Protein AF-A0A080M4R7-F1 (afdb_monomer_lite)

Secondary structure (DSSP, 8-state):
-PPPPP---------PPP--TT-S--TT-EEEEEETTEEEEEEEEEE-TTS-EEEEEETTS-GGG-EEEETTTEEEEE----PPPTT-EEEEEETTEEEEEEEEEEETTEEEEEETTS-GGG-EEEEGGGEEE-

pLDDT: mean 85.12, std 17.5, range [39.12, 98.5]

Sequence (134 aa):
MRIALLIATLATTLAAAPASANALCSVGDRAQVSWKGQWYPAKVTKVNEDQTKCFIRYDGYGSEWDEWVGSDRIKVSGRAMPGFQVGDSVQVKWKGEWYPASVISTKPDMWKIHYDGYAESWDEWVERDRIRHR

Organism: NCBI:txid327160

Foldseek 3Di:
DDDDDDDDDPPPDPPDDPPPPPQLADAQFWKWFDDPNDTFTWGFHDADPVNQWTFIDTPPDDCVPTDIDGPVTIDRPGHPDPDDDAQAWKWFDDPRDTFIWGFHDDDRQWTFIDTPPDDPVPTDIDGPVGIGHD

Radius of gyration: 22.13 Å; chains: 1; bounding box: 79×26×60 Å

InterPro domains:
  IPR016197 Chromo-like domain superfamily [SSF54160] (24-75)
  IPR016197 Chromo-like domain superfamily [SSF54160] (81-132)
  IPR025995 RNA binding activity-knot of a chromodomain [PF11717] (27-75)
  IPR025995 RNA binding activity-knot of a chromodomain [PF11717] (85-132)

Structure (mmCIF, N/CA/C/O backbone):
data_AF-A0A080M4R7-F1
#
_entry.id   AF-A0A080M4R7-F1
#
loop_
_atom_site.group_PDB
_atom_site.id
_atom_site.type_symbol
_atom_site.label_atom_id
_atom_site.label_alt_id
_atom_site.label_comp_id
_atom_site.label_asym_id
_atom_site.label_entity_id
_atom_site.label_seq_id
_atom_site.pdbx_PDB_ins_code
_atom_site.Cartn_x
_atom_site.Cartn_y
_atom_site.Cartn_z
_atom_site.occupancy
_atom_site.B_iso_or_equiv
_atom_site.auth_seq_id
_atom_site.auth_comp_id
_atom_site.auth_asym_id
_atom_site.auth_atom_id
_atom_site.pdbx_PDB_model_num
ATOM 1 N N . MET A 1 1 ? 52.121 -3.031 37.497 1.00 41.62 1 MET A N 1
ATOM 2 C CA . MET A 1 1 ? 51.259 -3.690 36.487 1.00 41.62 1 MET A CA 1
ATOM 3 C C . MET A 1 1 ? 49.813 -3.550 36.952 1.00 41.62 1 MET A C 1
ATOM 5 O O . MET A 1 1 ? 49.579 -3.647 38.146 1.00 41.62 1 MET A O 1
ATOM 9 N N . ARG A 1 2 ? 48.907 -3.144 36.058 1.00 39.56 2 ARG A N 1
ATOM 10 C CA . ARG A 1 2 ? 47.620 -2.482 36.353 1.00 39.56 2 ARG A CA 1
ATOM 11 C C . ARG A 1 2 ? 46.539 -3.448 36.868 1.00 39.56 2 ARG A C 1
ATOM 13 O O . ARG A 1 2 ? 46.297 -4.469 36.237 1.00 39.56 2 ARG A O 1
ATOM 20 N N . ILE A 1 3 ? 45.878 -3.083 37.969 1.00 42.22 3 ILE A N 1
ATOM 21 C CA . ILE A 1 3 ? 44.670 -3.735 38.499 1.00 42.22 3 ILE A CA 1
ATOM 22 C C . ILE A 1 3 ? 43.478 -3.271 37.650 1.00 42.22 3 ILE A C 1
ATOM 24 O O . ILE A 1 3 ? 43.218 -2.073 37.554 1.00 42.22 3 ILE A O 1
ATOM 28 N N . ALA A 1 4 ? 42.797 -4.210 36.994 1.00 39.12 4 ALA A N 1
ATOM 29 C CA . ALA A 1 4 ? 41.584 -3.956 36.226 1.00 39.12 4 ALA A CA 1
ATOM 30 C C . ALA A 1 4 ? 40.378 -3.876 37.176 1.00 39.12 4 ALA A C 1
ATOM 32 O O . ALA A 1 4 ? 40.071 -4.845 37.868 1.00 39.12 4 ALA A O 1
ATOM 33 N N . LEU A 1 5 ? 39.702 -2.725 37.212 1.00 43.81 5 LEU A N 1
ATOM 34 C CA . LEU A 1 5 ? 38.431 -2.542 37.910 1.00 43.81 5 LEU A CA 1
ATOM 35 C C . LEU A 1 5 ? 37.296 -2.723 36.891 1.00 43.81 5 LEU A C 1
ATOM 37 O O . LEU A 1 5 ? 37.216 -1.989 35.906 1.00 43.81 5 LEU A O 1
ATOM 41 N N . LEU A 1 6 ? 36.459 -3.736 37.112 1.00 42.50 6 LEU A N 1
ATOM 42 C CA . LEU A 1 6 ? 35.281 -4.052 36.306 1.00 42.50 6 LEU A CA 1
ATOM 43 C C . LEU A 1 6 ? 34.237 -2.932 36.425 1.00 42.50 6 LEU A C 1
ATOM 45 O O . LEU A 1 6 ? 33.70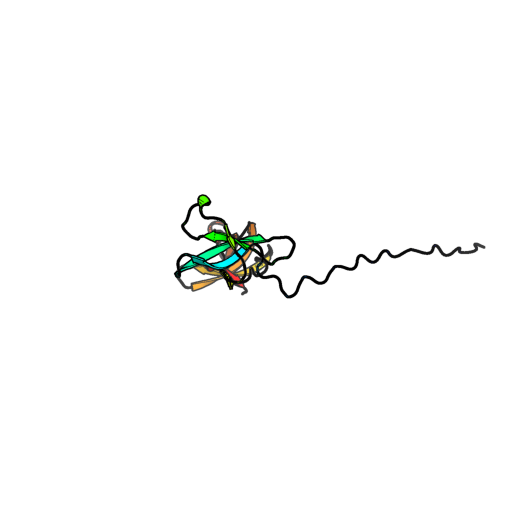5 -2.681 37.505 1.00 42.50 6 LEU A O 1
ATOM 49 N N . ILE A 1 7 ? 33.932 -2.276 35.306 1.00 48.06 7 ILE A N 1
ATOM 50 C CA . ILE A 1 7 ? 32.801 -1.354 35.172 1.00 48.06 7 ILE A CA 1
ATOM 51 C C . ILE A 1 7 ? 31.556 -2.216 34.938 1.00 48.06 7 ILE A C 1
ATOM 53 O O . ILE A 1 7 ? 31.455 -2.897 33.920 1.00 48.06 7 ILE A O 1
ATOM 57 N N . ALA A 1 8 ? 30.623 -2.212 35.888 1.00 47.44 8 ALA A N 1
ATOM 58 C CA . ALA A 1 8 ? 29.327 -2.856 35.725 1.00 47.44 8 ALA A CA 1
ATOM 59 C C . ALA A 1 8 ? 28.461 -2.013 34.777 1.00 47.44 8 ALA A C 1
ATOM 61 O O . ALA A 1 8 ? 28.058 -0.899 35.111 1.00 47.44 8 ALA A O 1
ATOM 62 N N . THR A 1 9 ? 28.180 -2.531 33.584 1.00 50.47 9 THR A N 1
ATOM 63 C CA . THR A 1 9 ? 27.198 -1.955 32.667 1.00 50.47 9 THR A CA 1
ATOM 64 C C . THR A 1 9 ? 25.799 -2.412 33.077 1.00 50.47 9 THR A C 1
ATOM 66 O O . THR A 1 9 ? 25.449 -3.584 32.969 1.00 50.47 9 THR A O 1
ATOM 69 N N . LEU A 1 10 ? 24.970 -1.477 33.544 1.00 50.66 10 LEU A N 1
ATOM 70 C CA . LEU A 1 10 ? 23.523 -1.673 33.610 1.00 50.66 10 LEU A CA 1
ATOM 71 C C . LEU A 1 10 ? 22.992 -1.690 32.173 1.00 50.66 10 LEU A C 1
ATOM 73 O O . LEU A 1 10 ? 22.850 -0.650 31.535 1.00 50.66 10 LEU A O 1
ATOM 77 N N . ALA A 1 11 ? 22.745 -2.886 31.646 1.00 52.31 11 ALA A N 1
ATOM 78 C CA . ALA A 1 11 ? 22.013 -3.053 30.402 1.00 52.31 11 ALA A CA 1
ATOM 79 C C . ALA A 1 11 ? 20.529 -2.773 30.675 1.00 52.31 11 ALA A C 1
ATOM 81 O O . ALA A 1 11 ? 19.797 -3.640 31.153 1.00 52.31 11 ALA A O 1
ATOM 82 N N . THR A 1 12 ? 20.083 -1.551 30.385 1.00 47.78 12 THR A N 1
ATOM 83 C CA . THR A 1 12 ? 18.657 -1.229 30.307 1.00 47.78 12 THR A CA 1
ATOM 84 C C . THR A 1 12 ? 18.093 -1.966 29.098 1.00 47.78 12 THR A C 1
ATOM 86 O O . THR A 1 12 ? 18.233 -1.527 27.957 1.00 47.78 12 THR A O 1
ATOM 89 N N . THR A 1 13 ? 17.512 -3.138 29.325 1.00 56.81 13 THR A N 1
ATOM 90 C CA . THR A 1 13 ? 16.780 -3.849 28.283 1.00 56.81 13 THR A CA 1
ATOM 91 C C . THR A 1 13 ? 15.479 -3.094 28.031 1.00 56.81 13 THR A C 1
ATOM 93 O O . THR A 1 13 ? 14.571 -3.086 28.858 1.00 56.81 13 THR A O 1
ATOM 96 N N . LEU A 1 14 ? 15.387 -2.417 26.885 1.00 56.53 14 LEU A N 1
ATOM 97 C CA . LEU A 1 14 ? 14.102 -1.978 26.355 1.00 56.53 14 LEU A CA 1
ATOM 98 C C . LEU A 1 14 ? 13.373 -3.251 25.905 1.00 56.53 14 LEU A C 1
ATOM 100 O O . LEU A 1 14 ? 13.653 -3.792 24.836 1.00 56.53 14 LEU A O 1
ATOM 104 N N . ALA A 1 15 ? 12.489 -3.781 26.747 1.00 56.78 15 ALA A N 1
ATOM 105 C CA . ALA A 1 15 ? 11.554 -4.803 26.309 1.00 56.78 15 ALA A CA 1
ATOM 106 C C . ALA A 1 15 ? 10.636 -4.158 25.261 1.00 56.78 15 ALA A C 1
ATOM 108 O O . ALA A 1 15 ? 9.784 -3.335 25.592 1.00 56.78 15 ALA A O 1
ATOM 109 N N . ALA A 1 16 ? 10.842 -4.490 23.986 1.00 53.69 16 ALA A N 1
ATOM 110 C CA . ALA A 1 16 ? 9.865 -4.195 22.953 1.00 53.69 16 ALA A CA 1
ATOM 111 C C . ALA A 1 16 ? 8.576 -4.937 23.331 1.00 53.69 16 ALA A C 1
ATOM 113 O O . ALA A 1 16 ? 8.574 -6.166 23.436 1.00 53.69 16 ALA A O 1
ATOM 114 N N . ALA A 1 17 ? 7.506 -4.189 23.605 1.00 50.38 17 ALA A N 1
ATOM 115 C CA . ALA A 1 17 ? 6.194 -4.769 23.846 1.00 50.38 17 ALA A CA 1
ATOM 116 C C . ALA A 1 17 ? 5.826 -5.689 22.667 1.00 50.38 17 ALA A C 1
ATOM 118 O O . ALA A 1 17 ? 6.141 -5.352 21.519 1.00 50.38 17 ALA A O 1
ATOM 119 N N . PRO A 1 18 ? 5.182 -6.845 22.911 1.00 47.44 18 PRO A N 1
ATOM 120 C CA . PRO A 1 18 ? 4.709 -7.678 21.820 1.00 47.44 18 PRO A CA 1
ATOM 121 C C . PRO A 1 18 ? 3.764 -6.831 20.963 1.00 47.44 18 PRO A C 1
ATOM 123 O O . PRO A 1 18 ? 2.807 -6.257 21.481 1.00 47.44 18 PRO A O 1
ATOM 126 N N . ALA A 1 19 ? 4.044 -6.721 19.662 1.00 52.47 19 ALA A N 1
ATOM 127 C CA . ALA A 1 19 ? 3.100 -6.142 18.718 1.00 52.47 19 ALA A CA 1
ATOM 128 C C . ALA A 1 19 ? 1.781 -6.913 18.865 1.00 52.47 19 ALA A C 1
ATOM 130 O O . ALA A 1 19 ? 1.740 -8.123 18.635 1.00 52.47 19 ALA A O 1
ATOM 131 N N . SER A 1 20 ? 0.745 -6.229 19.352 1.00 50.69 20 SER A N 1
ATOM 132 C CA . SER A 1 20 ? -0.533 -6.827 19.726 1.00 50.69 20 SER A CA 1
ATOM 133 C C . SER A 1 20 ? -1.069 -7.722 18.612 1.00 50.69 20 SER A C 1
ATOM 135 O O . SER A 1 20 ? -1.497 -7.246 17.563 1.00 50.69 20 SER A O 1
ATOM 137 N N . ALA A 1 21 ? -1.114 -9.029 18.873 1.00 53.94 21 ALA A N 1
ATOM 138 C CA . ALA A 1 21 ? -1.626 -10.039 17.948 1.00 53.94 21 ALA A CA 1
ATOM 139 C C . ALA A 1 21 ? -3.132 -9.882 17.615 1.00 53.94 21 ALA A C 1
ATOM 141 O O . ALA A 1 21 ? -3.643 -10.601 16.762 1.00 53.94 21 ALA A O 1
ATOM 142 N N . ASN A 1 22 ? -3.827 -8.915 18.234 1.00 65.31 22 ASN A N 1
ATOM 143 C CA . ASN A 1 22 ? -5.259 -8.640 18.068 1.00 65.31 22 ASN A CA 1
ATOM 144 C C . ASN A 1 22 ? -5.575 -7.268 17.442 1.00 65.31 22 ASN A C 1
ATOM 146 O O . ASN A 1 22 ? -6.702 -6.793 17.566 1.00 65.31 22 ASN A O 1
ATOM 150 N N . ALA A 1 23 ? -4.615 -6.615 16.781 1.00 80.81 23 ALA A N 1
ATOM 151 C CA . ALA A 1 23 ? -4.877 -5.355 16.085 1.00 80.81 23 ALA A CA 1
ATOM 152 C C . ALA A 1 23 ? -6.012 -5.513 15.054 1.00 80.81 23 ALA A C 1
ATOM 154 O O . ALA A 1 23 ? -5.875 -6.292 14.106 1.00 80.81 23 ALA A O 1
ATOM 155 N N . LEU A 1 24 ? -7.115 -4.775 15.227 1.00 89.12 24 LEU A N 1
ATOM 156 C CA . LEU A 1 24 ? -8.292 -4.841 14.352 1.00 89.12 24 LEU A CA 1
ATOM 157 C C . LEU A 1 24 ? -7.944 -4.469 12.907 1.00 89.12 24 LEU A C 1
ATOM 159 O O . LEU A 1 24 ? -8.430 -5.089 11.965 1.00 89.1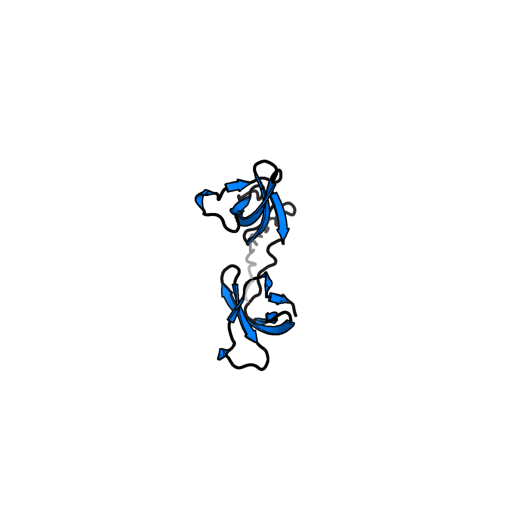2 24 LEU A O 1
ATOM 163 N N . CYS A 1 25 ? -7.108 -3.449 12.753 1.00 90.56 25 CYS A N 1
ATOM 164 C CA . CYS A 1 25 ? -6.671 -2.913 11.475 1.00 90.56 25 CYS A CA 1
ATOM 165 C C . CYS A 1 25 ? -5.326 -2.202 11.616 1.00 90.56 25 CYS A C 1
ATOM 167 O O . CYS A 1 25 ? -4.882 -1.858 12.713 1.00 90.56 25 CYS A O 1
ATOM 169 N N . SER A 1 26 ? -4.699 -1.945 10.481 1.00 89.62 26 SER A N 1
ATOM 170 C CA . SER A 1 26 ? -3.497 -1.136 10.334 1.00 89.62 26 SER A CA 1
ATOM 171 C C . SER A 1 26 ? -3.731 -0.027 9.310 1.00 89.62 26 SER A C 1
ATOM 173 O O . SER A 1 26 ? -4.597 -0.123 8.440 1.00 89.62 26 SER A O 1
ATOM 175 N N . VAL A 1 27 ? -2.976 1.067 9.421 1.00 86.50 27 VAL A N 1
ATOM 176 C CA . VAL A 1 27 ? -3.038 2.148 8.428 1.00 86.50 27 VAL A CA 1
ATOM 177 C C . VAL A 1 27 ? -2.670 1.590 7.051 1.00 86.50 27 VAL A C 1
ATOM 179 O O . VAL A 1 27 ? -1.666 0.900 6.906 1.00 86.50 27 VAL A O 1
ATOM 182 N N . GLY A 1 28 ? -3.488 1.900 6.046 1.00 83.31 28 GLY A N 1
ATOM 183 C CA . GLY A 1 28 ? -3.362 1.396 4.680 1.00 83.31 28 GLY A CA 1
ATOM 184 C C . GLY A 1 28 ? -4.204 0.153 4.384 1.00 83.31 28 GLY A C 1
ATOM 185 O O . GLY A 1 28 ? -4.357 -0.187 3.211 1.00 83.31 28 GLY A O 1
ATOM 186 N N . ASP A 1 29 ? -4.775 -0.509 5.398 1.00 89.06 29 ASP A N 1
ATOM 187 C CA . ASP A 1 29 ? -5.632 -1.679 5.192 1.00 89.06 29 ASP A CA 1
ATOM 188 C C . ASP A 1 29 ? -6.808 -1.335 4.269 1.00 89.06 29 ASP A C 1
ATOM 190 O O . ASP A 1 29 ? -7.449 -0.284 4.402 1.00 89.06 29 ASP A O 1
ATOM 194 N N . ARG A 1 30 ? -7.134 -2.256 3.358 1.00 90.50 30 ARG A N 1
ATOM 195 C CA . ARG A 1 30 ? -8.392 -2.222 2.606 1.00 90.50 30 ARG A CA 1
ATOM 196 C C . ARG A 1 30 ? -9.465 -2.934 3.413 1.00 90.50 30 ARG A C 1
ATOM 198 O O . ARG A 1 30 ? -9.235 -4.014 3.966 1.00 90.50 30 ARG A O 1
ATOM 205 N N . ALA A 1 31 ? -10.646 -2.335 3.462 1.00 93.75 31 ALA A N 1
ATOM 206 C CA . ALA A 1 31 ? -11.761 -2.858 4.224 1.00 93.75 31 ALA A CA 1
ATOM 207 C C . ALA A 1 31 ? -13.099 -2.613 3.524 1.00 93.75 31 ALA A C 1
ATOM 209 O O . ALA A 1 31 ? -13.214 -1.807 2.604 1.00 93.75 31 ALA A O 1
ATOM 210 N N . GLN A 1 32 ? -14.128 -3.297 4.004 1.00 96.06 32 GLN A N 1
ATOM 211 C CA . GLN A 1 32 ? -15.517 -2.927 3.782 1.00 96.06 32 GLN A CA 1
ATOM 212 C C . GLN A 1 32 ? -16.115 -2.430 5.094 1.00 96.06 32 GLN A C 1
ATOM 214 O O . GLN A 1 32 ? -15.884 -3.034 6.143 1.00 96.06 32 GLN A O 1
ATOM 219 N N . VAL A 1 33 ? -16.903 -1.362 5.033 1.00 97.19 33 VAL A N 1
ATOM 220 C CA . VAL A 1 33 ? -17.543 -0.748 6.197 1.00 97.19 33 VAL A CA 1
ATOM 221 C C . VAL A 1 33 ? -19.061 -0.773 6.040 1.00 97.19 33 VAL A C 1
ATOM 223 O O . VAL A 1 33 ? -19.594 -0.431 4.985 1.00 97.19 33 VAL A O 1
ATOM 226 N N . SER A 1 34 ? -19.761 -1.215 7.083 1.00 97.44 34 SER A N 1
ATOM 227 C CA . SER A 1 34 ? -21.219 -1.323 7.117 1.00 97.44 34 SER A CA 1
ATOM 228 C C . SER A 1 34 ? -21.864 0.037 7.380 1.00 97.44 34 SER A C 1
ATOM 230 O O . SER A 1 34 ? -21.589 0.677 8.399 1.00 97.44 34 SER A O 1
ATOM 232 N N . TRP A 1 35 ? -22.763 0.465 6.498 1.00 95.38 35 TRP A N 1
ATOM 233 C CA . TRP A 1 35 ? -23.574 1.669 6.641 1.00 95.38 35 TRP A CA 1
ATOM 234 C C . TRP A 1 35 ? -24.999 1.402 6.139 1.00 95.38 35 TRP A C 1
ATOM 236 O O . TRP A 1 35 ? -25.195 0.915 5.028 1.00 95.38 35 TRP A O 1
ATOM 246 N N . LYS A 1 36 ? -26.006 1.663 6.987 1.00 94.31 36 LYS A N 1
ATOM 247 C CA . LYS A 1 36 ? -27.439 1.388 6.724 1.00 94.31 36 LYS A CA 1
ATOM 248 C C . LYS A 1 36 ? -27.733 -0.001 6.118 1.00 94.31 36 LYS A C 1
ATOM 250 O O . LYS A 1 36 ? -28.602 -0.146 5.266 1.00 94.31 36 LYS A O 1
ATOM 255 N N . GLY A 1 37 ? -27.021 -1.031 6.579 1.00 94.12 37 GLY A N 1
ATOM 256 C CA . GLY A 1 37 ? -27.218 -2.418 6.137 1.00 94.12 37 GLY A CA 1
ATOM 257 C C . GLY A 1 37 ? -26.507 -2.790 4.832 1.00 94.12 37 GLY A C 1
ATOM 258 O O . GLY A 1 37 ? -26.603 -3.938 4.404 1.00 94.12 37 GLY A O 1
ATOM 259 N N . GLN A 1 38 ? -25.766 -1.865 4.222 1.00 96.44 38 GLN A N 1
ATOM 260 C CA . GLN A 1 38 ? -24.927 -2.116 3.051 1.00 96.44 38 GLN A CA 1
ATOM 261 C C . GLN A 1 38 ? -23.443 -2.014 3.418 1.00 96.44 38 GLN A C 1
ATOM 263 O O . GLN A 1 38 ? -23.081 -1.343 4.379 1.00 96.44 38 GLN A O 1
ATOM 268 N N . TRP A 1 39 ? -22.581 -2.694 2.663 1.00 96.69 39 TRP A N 1
ATOM 269 C CA . TRP A 1 39 ? -21.131 -2.684 2.866 1.00 96.69 39 TRP A CA 1
ATOM 270 C C . TRP A 1 39 ? -20.465 -1.865 1.767 1.00 96.69 39 TRP A C 1
ATOM 272 O O . TRP A 1 39 ? -20.630 -2.175 0.588 1.00 96.69 39 TRP A O 1
ATOM 282 N N . TYR A 1 40 ? -19.700 -0.850 2.154 1.00 95.50 40 TYR A N 1
ATOM 283 C CA . TYR A 1 40 ? -19.018 0.049 1.229 1.00 95.50 40 TYR A CA 1
ATOM 284 C C . TYR A 1 40 ? -17.502 -0.138 1.315 1.00 95.50 40 TYR A C 1
ATOM 286 O O . TYR A 1 40 ? -16.977 -0.302 2.419 1.00 95.50 40 TYR A O 1
ATOM 294 N N . PRO A 1 41 ? -16.787 -0.132 0.179 1.00 94.94 41 PRO A N 1
ATOM 295 C CA . PRO A 1 41 ? -15.333 -0.206 0.169 1.00 94.94 41 PRO A CA 1
ATOM 296 C C . PRO A 1 41 ? -14.718 1.023 0.842 1.00 94.94 41 PRO A C 1
ATOM 298 O O . PRO A 1 41 ? -15.187 2.148 0.668 1.00 94.94 41 PRO A O 1
ATOM 301 N N . ALA A 1 42 ? -13.665 0.795 1.617 1.00 95.19 42 ALA A N 1
ATOM 302 C CA . ALA A 1 42 ? -12.958 1.832 2.339 1.00 95.19 42 ALA A CA 1
ATOM 303 C C . ALA A 1 42 ? -11.475 1.488 2.531 1.00 95.19 42 ALA A C 1
ATOM 305 O O . ALA A 1 42 ? -11.026 0.348 2.360 1.00 95.19 42 ALA A O 1
ATOM 306 N N . LYS A 1 43 ? -10.709 2.493 2.945 1.00 92.56 43 LYS A N 1
ATOM 307 C CA . LYS A 1 43 ? -9.301 2.384 3.317 1.00 92.56 43 LYS A CA 1
ATOM 308 C C . LYS A 1 43 ? -9.074 2.927 4.720 1.00 92.56 43 LYS A C 1
ATOM 310 O O . LYS A 1 43 ? -9.550 4.010 5.049 1.00 92.56 43 LYS A O 1
ATOM 315 N N . VAL A 1 44 ? -8.307 2.210 5.531 1.00 93.38 44 VAL A N 1
ATOM 316 C CA . VAL A 1 44 ? -7.913 2.666 6.867 1.00 93.38 44 VAL A CA 1
ATOM 317 C C . VAL A 1 44 ? -6.822 3.728 6.737 1.00 93.38 44 VAL A C 1
ATOM 319 O O . VAL A 1 44 ? -5.792 3.506 6.108 1.00 93.38 44 VAL A O 1
ATOM 322 N N . THR A 1 45 ? -7.035 4.897 7.333 1.00 92.25 45 THR A N 1
ATOM 323 C CA . THR A 1 45 ? -6.094 6.029 7.305 1.00 92.25 45 THR A CA 1
ATOM 324 C C . THR A 1 45 ? -5.510 6.353 8.679 1.00 92.25 45 THR A C 1
ATOM 326 O O . THR A 1 45 ? -4.425 6.927 8.748 1.00 92.25 45 THR A O 1
ATOM 329 N N . LYS A 1 46 ? -6.179 5.966 9.776 1.00 92.88 46 LYS A N 1
ATOM 330 C CA . LYS A 1 46 ? -5.647 6.048 11.150 1.00 92.88 46 LYS A CA 1
ATOM 331 C C . LYS A 1 46 ? -6.127 4.863 11.981 1.00 92.88 46 LYS A C 1
ATOM 333 O O . LYS A 1 46 ? -7.141 4.245 11.666 1.00 92.88 46 LYS A O 1
ATOM 338 N N . VAL A 1 47 ? -5.416 4.594 13.067 1.00 93.88 47 VAL A N 1
ATOM 339 C CA . VAL A 1 47 ? -5.756 3.573 14.062 1.00 93.88 47 VAL A CA 1
ATOM 340 C C . VAL A 1 47 ? -5.576 4.200 15.447 1.00 93.88 47 VAL A C 1
ATOM 342 O O . VAL A 1 47 ? -4.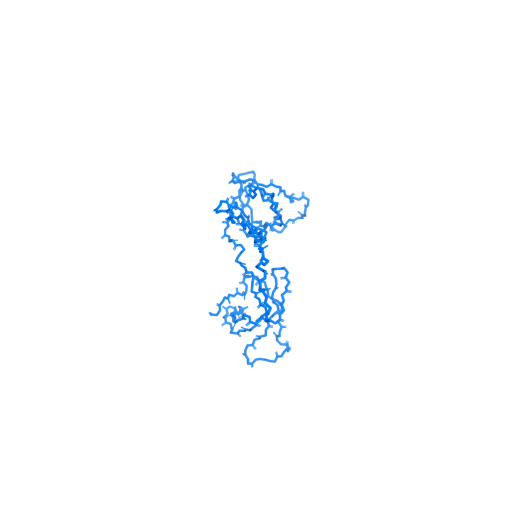703 5.053 15.614 1.00 93.88 47 VAL A O 1
ATOM 345 N N . ASN A 1 48 ? -6.435 3.864 16.411 1.00 93.94 48 ASN A N 1
ATOM 346 C CA . ASN A 1 48 ? -6.283 4.342 17.789 1.00 93.94 48 ASN A CA 1
ATOM 347 C C . ASN A 1 48 ? -5.149 3.598 18.517 1.00 93.94 48 ASN A C 1
ATOM 349 O O . ASN A 1 48 ? -4.689 2.560 18.050 1.00 93.94 48 ASN A O 1
ATOM 353 N N . GLU A 1 49 ? -4.728 4.104 19.678 1.00 88.62 49 GLU A N 1
ATOM 354 C CA . GLU A 1 49 ? -3.608 3.541 20.454 1.00 88.62 49 GLU A CA 1
ATOM 355 C C . GLU A 1 49 ? -3.803 2.050 20.780 1.00 88.62 49 GLU A C 1
ATOM 357 O O . GLU A 1 49 ? -2.885 1.250 20.600 1.00 88.62 49 GLU A O 1
ATOM 362 N N . ASP A 1 50 ? -5.026 1.651 21.142 1.00 89.44 50 ASP A N 1
ATOM 363 C CA . ASP A 1 50 ? -5.358 0.256 21.465 1.00 89.44 50 ASP A CA 1
ATOM 364 C C . ASP A 1 50 ? -5.624 -0.630 20.234 1.00 89.44 50 ASP A C 1
ATOM 366 O O . ASP A 1 50 ? -5.885 -1.824 20.375 1.00 89.44 50 ASP A O 1
ATOM 370 N N . GLN A 1 51 ? -5.595 -0.068 19.020 1.00 87.75 51 GLN A N 1
ATOM 371 C CA . GLN A 1 51 ? -5.853 -0.769 17.753 1.00 87.75 51 GLN A CA 1
ATOM 372 C C . GLN A 1 51 ? -7.207 -1.500 17.685 1.00 87.75 51 GLN A C 1
ATOM 374 O O . GLN A 1 51 ? -7.343 -2.545 17.049 1.00 87.75 51 GLN A O 1
ATOM 379 N N . THR A 1 52 ? -8.227 -0.929 18.326 1.00 92.81 52 THR A N 1
ATOM 380 C CA . THR A 1 52 ? -9.610 -1.438 18.387 1.00 92.81 52 THR A CA 1
ATOM 381 C C . THR A 1 52 ? -10.592 -0.650 17.519 1.00 92.81 52 THR A C 1
ATOM 383 O O . THR A 1 52 ? -11.732 -1.079 17.338 1.00 92.81 52 THR A O 1
ATOM 386 N N . LYS A 1 53 ? -10.172 0.498 16.978 1.00 95.38 53 LYS A N 1
ATOM 387 C CA . LYS A 1 53 ? -10.948 1.342 16.065 1.00 95.38 53 LYS A CA 1
ATOM 388 C C . LYS A 1 53 ? -10.092 1.795 14.890 1.00 95.38 53 LYS A C 1
ATOM 390 O O . LYS A 1 53 ? -8.912 2.110 15.039 1.00 95.38 53 LYS A O 1
ATOM 395 N N . CYS A 1 54 ? -10.733 1.900 13.736 1.00 96.00 54 CYS A N 1
ATOM 396 C CA . CYS A 1 54 ? -10.116 2.267 12.469 1.00 96.00 54 CYS A CA 1
ATOM 397 C C . CYS A 1 54 ? -10.747 3.561 11.967 1.00 96.00 54 CYS A C 1
ATOM 399 O O . CYS A 1 54 ? -11.967 3.625 11.839 1.00 96.00 54 CYS A O 1
ATOM 401 N N . PHE A 1 55 ? -9.944 4.578 11.668 1.00 96.88 55 PHE A N 1
ATOM 402 C CA . PHE A 1 55 ? -10.420 5.751 10.942 1.00 96.88 55 PHE A CA 1
ATOM 403 C C . PHE A 1 55 ? -10.362 5.437 9.452 1.00 96.88 55 PHE A C 1
ATOM 405 O O . PHE A 1 55 ? -9.284 5.134 8.934 1.00 96.88 55 PHE A O 1
ATOM 412 N N . ILE A 1 56 ? -11.503 5.464 8.775 1.00 96.38 56 ILE A N 1
ATOM 413 C CA . ILE A 1 56 ? -11.639 5.013 7.389 1.00 96.38 56 ILE A CA 1
ATOM 414 C C . ILE A 1 56 ? -11.937 6.175 6.443 1.00 96.38 56 ILE A C 1
ATOM 416 O O . ILE A 1 56 ? -12.540 7.164 6.840 1.00 96.38 56 ILE A O 1
ATOM 420 N N . ARG A 1 57 ? -11.524 6.019 5.184 1.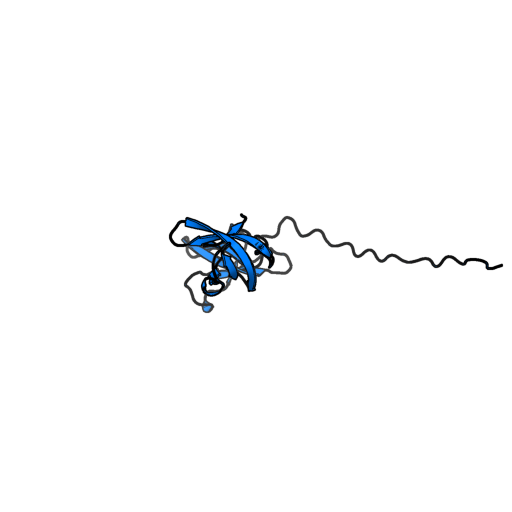00 96.50 57 ARG A N 1
ATOM 421 C CA . ARG A 1 57 ? -11.952 6.797 4.015 1.00 96.50 57 ARG A CA 1
ATOM 422 C C . ARG A 1 57 ? -12.773 5.883 3.124 1.00 96.50 57 ARG A C 1
ATOM 424 O O . ARG A 1 57 ? -12.243 4.855 2.706 1.00 96.50 57 ARG A O 1
ATOM 431 N N . TYR A 1 58 ? -14.014 6.239 2.817 1.00 95.75 58 TYR A N 1
ATOM 432 C CA . TYR A 1 58 ? -14.810 5.491 1.840 1.00 95.75 58 TYR A CA 1
ATOM 433 C C . TYR A 1 58 ? -14.287 5.728 0.413 1.00 95.75 58 TYR A C 1
ATOM 435 O O . TYR A 1 58 ? -13.961 6.856 0.036 1.00 95.75 58 TYR A O 1
ATOM 443 N N . ASP A 1 59 ? -14.215 4.674 -0.399 1.00 90.88 59 ASP A N 1
ATOM 444 C CA . ASP A 1 59 ? -13.776 4.779 -1.794 1.00 90.88 59 ASP A CA 1
ATOM 445 C C . ASP A 1 59 ? -14.848 5.487 -2.636 1.00 90.88 59 ASP A C 1
ATOM 447 O O . ASP A 1 59 ? -15.998 5.055 -2.677 1.00 90.88 59 ASP A O 1
ATOM 451 N N . GLY A 1 60 ? -14.470 6.558 -3.340 1.00 90.88 60 GLY A N 1
ATOM 452 C CA . GLY A 1 60 ? -15.386 7.323 -4.198 1.00 90.88 60 GLY A CA 1
ATOM 453 C C . GLY A 1 60 ? -16.249 8.358 -3.468 1.00 90.88 60 GLY A C 1
ATOM 454 O O . GLY A 1 60 ? -17.096 8.985 -4.101 1.00 90.88 60 GLY A O 1
ATOM 455 N N . TYR A 1 61 ? -16.019 8.572 -2.171 1.00 94.12 61 TYR A N 1
ATOM 456 C CA . TYR A 1 61 ? -16.728 9.564 -1.360 1.00 94.12 61 TYR A CA 1
ATOM 457 C C . TYR A 1 61 ? -15.763 10.611 -0.790 1.00 94.12 61 TYR A C 1
ATOM 459 O O . TYR A 1 61 ? -14.560 10.371 -0.648 1.00 94.12 61 TYR A O 1
ATOM 467 N N . GLY A 1 62 ? -16.298 11.797 -0.492 1.00 91.25 62 GLY A N 1
ATOM 468 C CA . GLY A 1 62 ? -15.546 12.889 0.118 1.00 91.25 62 GLY A CA 1
ATOM 469 C C . GLY A 1 62 ? -15.176 12.616 1.579 1.00 91.25 62 GLY A C 1
ATOM 470 O O . GLY A 1 62 ? -15.766 11.763 2.244 1.00 91.25 62 GLY A O 1
ATOM 471 N N . SER A 1 63 ? -14.183 13.350 2.090 1.00 94.69 63 SER A N 1
ATOM 472 C CA . SER A 1 63 ? -13.672 13.163 3.454 1.00 94.69 63 SER A CA 1
ATOM 473 C C . SER A 1 63 ? -14.662 13.555 4.553 1.00 94.69 63 SER A C 1
ATOM 475 O O . SER A 1 63 ? -14.427 13.248 5.716 1.00 94.69 63 SER A O 1
ATOM 477 N N . GLU A 1 64 ? -15.764 14.231 4.218 1.00 97.06 64 GLU A N 1
ATOM 478 C CA . GLU A 1 64 ? -16.866 14.494 5.148 1.00 97.06 64 GLU A CA 1
ATO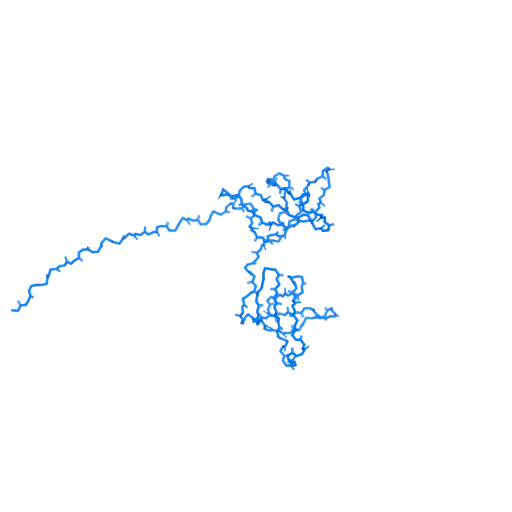M 479 C C . GLU A 1 64 ? -17.560 13.213 5.643 1.00 97.06 64 GLU A C 1
ATOM 481 O O . GLU A 1 64 ? -18.260 13.250 6.653 1.00 97.06 64 GLU A O 1
ATOM 486 N N . TRP A 1 65 ? -17.335 12.086 4.960 1.00 96.31 65 TRP A N 1
ATOM 487 C CA . TRP A 1 65 ? -17.830 10.761 5.338 1.00 96.31 65 TRP A CA 1
ATOM 488 C C . TRP A 1 65 ? -16.798 9.916 6.093 1.00 96.31 65 TRP A C 1
ATOM 490 O O . TRP A 1 65 ? -17.119 8.802 6.507 1.00 96.31 65 TRP A O 1
ATOM 500 N N . ASP A 1 66 ? -15.568 10.410 6.267 1.00 97.00 66 ASP A N 1
ATOM 501 C CA . ASP A 1 66 ? -14.524 9.692 6.996 1.00 97.00 66 ASP A CA 1
ATOM 502 C C . ASP A 1 66 ? -14.944 9.539 8.469 1.00 97.00 66 ASP A C 1
ATOM 504 O O . ASP A 1 66 ? -15.290 10.512 9.144 1.00 97.00 66 ASP A O 1
ATOM 508 N N . GLU A 1 67 ? -14.912 8.316 8.999 1.00 97.94 67 GLU A N 1
ATOM 509 C CA . GLU A 1 67 ? -15.384 8.028 10.358 1.00 97.94 67 GLU A CA 1
ATOM 510 C C . GLU A 1 67 ? -14.489 7.021 11.090 1.00 97.94 67 GLU A C 1
ATOM 512 O O . GLU A 1 67 ? -13.712 6.278 10.492 1.00 97.94 67 GLU A O 1
ATOM 517 N N . TRP A 1 68 ? -14.599 6.991 12.420 1.00 97.81 68 TRP A N 1
ATOM 518 C CA . TRP A 1 68 ? -14.032 5.917 13.233 1.00 97.81 68 TRP A CA 1
ATOM 519 C C . TRP A 1 68 ? -15.024 4.759 13.321 1.00 97.81 68 TRP A C 1
ATOM 521 O O . TRP A 1 68 ? -16.136 4.942 13.812 1.00 97.81 68 TRP A O 1
ATOM 531 N N . VAL A 1 69 ? -14.599 3.557 12.936 1.00 97.19 69 VAL A N 1
ATOM 532 C CA . VAL A 1 69 ? -15.407 2.332 13.030 1.00 97.19 69 VAL A CA 1
ATOM 533 C C . VAL A 1 69 ? -14.743 1.270 13.898 1.00 97.19 69 VAL A C 1
ATOM 535 O O . VAL A 1 69 ? -13.517 1.152 13.931 1.00 97.19 69 VAL A O 1
ATOM 538 N N . GLY A 1 70 ? -15.568 0.518 14.628 1.00 95.81 70 GLY A N 1
ATOM 539 C CA . GLY A 1 70 ? -15.164 -0.646 15.415 1.00 95.81 70 GLY A CA 1
ATOM 540 C C . GLY A 1 70 ? -15.351 -1.959 14.653 1.00 95.81 70 GLY A C 1
ATOM 541 O O . GLY A 1 70 ? -15.839 -1.982 13.519 1.00 95.81 70 GLY A O 1
ATOM 542 N N . SER A 1 71 ? -14.968 -3.063 15.297 1.00 94.38 71 SER A N 1
ATOM 543 C CA . SER A 1 71 ? -15.004 -4.422 14.734 1.00 94.38 71 SER A CA 1
ATOM 544 C C . SER A 1 71 ? -16.399 -4.893 14.313 1.00 94.38 71 SER A C 1
ATOM 546 O O . SER A 1 71 ? -16.519 -5.772 13.466 1.00 94.38 71 SER A O 1
ATOM 548 N N . ASP A 1 72 ? -17.453 -4.287 14.856 1.00 95.88 72 ASP A N 1
ATOM 549 C CA . ASP A 1 72 ? -18.855 -4.555 14.536 1.00 95.88 72 ASP A CA 1
ATOM 550 C C . ASP A 1 72 ? -19.253 -4.116 13.117 1.00 95.88 72 ASP A C 1
ATOM 552 O O . ASP A 1 72 ? -20.165 -4.689 12.516 1.00 95.88 72 ASP A O 1
ATOM 556 N N . ARG A 1 73 ? -18.562 -3.115 12.561 1.00 97.00 73 ARG A N 1
ATOM 557 C CA . ARG A 1 73 ? -18.912 -2.491 11.277 1.00 97.00 73 ARG A CA 1
ATOM 558 C C . ARG A 1 73 ? -17.815 -2.564 10.230 1.00 97.00 73 ARG A C 1
ATOM 560 O O . ARG A 1 73 ? -18.049 -2.078 9.130 1.00 97.00 73 ARG A O 1
ATOM 567 N N . ILE A 1 74 ? -16.662 -3.165 10.512 1.00 95.88 74 ILE A N 1
ATOM 568 C CA . ILE A 1 74 ? -15.549 -3.257 9.560 1.00 95.88 74 ILE A CA 1
ATOM 569 C C . ILE A 1 74 ? -15.177 -4.707 9.248 1.00 95.88 74 ILE A C 1
ATOM 571 O O . ILE A 1 74 ? -15.052 -5.547 10.133 1.00 95.88 74 ILE A O 1
ATOM 575 N N . LYS A 1 75 ? -14.956 -4.991 7.966 1.00 94.75 75 LYS A N 1
ATOM 576 C CA . LYS A 1 75 ? -14.350 -6.229 7.471 1.00 94.75 75 LYS A CA 1
ATOM 577 C C . LYS A 1 75 ? -13.062 -5.873 6.753 1.00 94.75 75 LYS A C 1
ATOM 579 O O . LYS A 1 75 ? -13.109 -5.381 5.628 1.00 94.75 75 LYS A O 1
ATOM 584 N N . VAL A 1 76 ? -11.921 -6.106 7.392 1.00 90.75 76 VAL A N 1
ATOM 585 C CA . VAL A 1 76 ? -10.617 -5.920 6.747 1.00 90.75 76 VAL A CA 1
ATOM 586 C C . VAL A 1 76 ? -10.432 -7.037 5.721 1.00 90.75 76 VAL A C 1
ATOM 588 O O . VAL A 1 76 ? -10.370 -8.212 6.075 1.00 90.75 76 VAL A O 1
ATOM 591 N N . SER A 1 77 ? -10.414 -6.672 4.441 1.00 77.50 77 SER A N 1
ATOM 592 C CA . SER A 1 77 ? -10.370 -7.607 3.309 1.00 77.50 77 SER A CA 1
ATOM 593 C C . SER A 1 77 ? -8.977 -7.727 2.696 1.00 77.50 77 SER A C 1
ATOM 595 O O . SER A 1 77 ? -8.706 -8.669 1.958 1.00 77.50 77 SER A O 1
ATOM 597 N N . GLY A 1 78 ? -8.081 -6.793 3.011 1.00 69.25 78 GLY A N 1
ATOM 598 C CA . GLY A 1 78 ? -6.676 -6.853 2.641 1.00 69.25 78 GLY A CA 1
ATOM 599 C C . GLY A 1 78 ? -5.869 -6.094 3.672 1.00 69.25 78 GLY A C 1
ATOM 600 O O . GLY A 1 78 ? -5.870 -4.862 3.665 1.00 69.25 78 GLY A O 1
ATOM 601 N N . ARG A 1 79 ? -5.191 -6.828 4.561 1.00 68.06 79 ARG A N 1
ATOM 602 C CA . ARG A 1 79 ? -4.204 -6.217 5.450 1.00 68.06 79 ARG A CA 1
ATOM 603 C C . ARG A 1 79 ? -3.184 -5.510 4.572 1.00 68.06 79 ARG A C 1
ATOM 605 O O . ARG A 1 79 ? -2.784 -6.059 3.541 1.00 68.06 79 ARG A O 1
ATOM 612 N N . ALA A 1 80 ? -2.800 -4.304 4.954 1.00 62.91 80 ALA A N 1
ATOM 613 C CA . ALA A 1 80 ? -1.684 -3.594 4.386 1.00 62.91 80 ALA A CA 1
ATOM 614 C C . ALA A 1 80 ? -0.479 -4.508 4.551 1.00 62.91 80 ALA A C 1
ATOM 616 O O . ALA A 1 80 ? 0.163 -4.558 5.597 1.00 62.91 80 ALA A O 1
ATOM 617 N N . MET A 1 81 ? -0.199 -5.294 3.513 1.00 57.47 81 MET A N 1
ATOM 618 C CA . MET A 1 81 ? 1.102 -5.915 3.407 1.00 57.47 81 MET A CA 1
ATOM 619 C C . MET A 1 81 ? 2.100 -4.765 3.425 1.00 57.47 81 MET A C 1
ATOM 621 O O . MET A 1 81 ? 1.797 -3.730 2.796 1.00 57.47 81 MET A O 1
ATOM 625 N N . PRO A 1 82 ? 3.238 -4.920 4.131 1.00 64.19 82 PRO A N 1
ATOM 626 C CA . PRO A 1 82 ? 4.312 -3.947 4.035 1.00 64.19 82 PRO A CA 1
ATOM 627 C C . PRO A 1 82 ? 4.476 -3.626 2.553 1.00 64.19 82 PRO A C 1
ATOM 629 O O . PRO A 1 82 ? 4.526 -4.528 1.715 1.00 64.19 82 PRO A O 1
ATOM 632 N N . GLY A 1 83 ? 4.333 -2.344 2.217 1.00 75.88 83 GLY A N 1
ATOM 633 C CA . GLY A 1 83 ? 4.405 -1.922 0.828 1.00 75.88 83 GLY A CA 1
ATOM 634 C C . GLY A 1 83 ? 5.727 -2.375 0.221 1.00 75.88 83 GLY A C 1
ATOM 635 O O . GLY A 1 83 ? 6.690 -2.605 0.949 1.00 75.88 83 GLY A O 1
ATOM 636 N N . PHE A 1 84 ? 5.788 -2.463 -1.103 1.00 87.69 84 PHE A N 1
ATOM 637 C CA . PHE A 1 84 ? 7.060 -2.739 -1.760 1.00 87.69 84 PHE A CA 1
ATOM 638 C C . PHE A 1 84 ? 8.087 -1.657 -1.413 1.00 87.69 84 PHE A C 1
ATOM 640 O O . PHE A 1 84 ? 7.745 -0.478 -1.253 1.00 87.69 84 PHE A O 1
ATOM 647 N N . GLN A 1 85 ? 9.339 -2.065 -1.284 1.00 91.69 85 GLN A N 1
ATOM 648 C CA . GLN A 1 85 ? 10.478 -1.206 -1.003 1.00 91.69 85 GLN A CA 1
ATOM 649 C C . GLN A 1 85 ? 11.276 -0.957 -2.282 1.00 91.69 85 GLN A C 1
ATOM 651 O O . GLN A 1 85 ? 11.185 -1.712 -3.247 1.00 91.69 85 GLN A O 1
ATOM 656 N N . VAL A 1 86 ? 12.070 0.115 -2.304 1.00 94.62 86 VAL A N 1
ATOM 657 C CA . VAL A 1 86 ? 13.016 0.345 -3.406 1.00 94.62 86 VAL A CA 1
ATOM 658 C C . VAL A 1 86 ? 13.973 -0.844 -3.498 1.00 94.62 86 VAL A C 1
ATOM 660 O O . VAL A 1 86 ? 14.570 -1.229 -2.496 1.00 94.62 86 VAL A O 1
ATOM 663 N N . GLY A 1 87 ? 14.119 -1.401 -4.698 1.00 94.19 87 GLY A N 1
ATOM 664 C CA . GLY A 1 87 ? 14.908 -2.598 -4.977 1.00 94.19 87 GLY A CA 1
ATOM 665 C C . GLY A 1 87 ? 14.097 -3.895 -5.037 1.00 94.19 87 GLY A C 1
ATOM 666 O O . GLY A 1 87 ? 14.620 -4.891 -5.535 1.00 94.19 87 GLY A O 1
ATOM 667 N N . ASP A 1 88 ? 12.833 -3.902 -4.600 1.00 95.38 88 ASP A N 1
ATOM 668 C CA . ASP A 1 88 ? 11.998 -5.101 -4.693 1.00 95.38 88 ASP A CA 1
ATOM 669 C C . ASP A 1 88 ? 11.777 -5.506 -6.153 1.00 95.38 88 ASP A C 1
ATOM 671 O O . ASP A 1 88 ? 11.378 -4.693 -6.993 1.00 95.38 88 ASP A O 1
ATOM 675 N N . SER A 1 89 ? 11.980 -6.796 -6.428 1.00 96.19 89 SER A N 1
ATOM 676 C CA . SER A 1 89 ? 11.567 -7.429 -7.680 1.00 96.19 89 SER A CA 1
ATOM 677 C C . SER A 1 89 ? 10.073 -7.733 -7.642 1.00 96.19 89 SER A C 1
ATOM 679 O O . SER A 1 89 ? 9.578 -8.434 -6.755 1.00 96.19 89 SER A O 1
ATOM 681 N N . VAL A 1 90 ? 9.353 -7.219 -8.630 1.00 96.38 90 VAL A N 1
ATOM 682 C CA . VAL A 1 90 ? 7.894 -7.261 -8.696 1.00 96.38 90 VAL A CA 1
ATOM 683 C C . VAL A 1 90 ? 7.420 -7.671 -10.085 1.00 96.38 90 VAL A C 1
ATOM 685 O O . VAL A 1 90 ? 8.184 -7.751 -11.047 1.00 96.38 90 VAL A O 1
ATOM 688 N N . GLN A 1 91 ? 6.126 -7.934 -10.192 1.00 97.44 91 GLN A N 1
ATOM 689 C CA . GLN A 1 91 ? 5.417 -7.976 -11.458 1.00 97.44 91 GLN A CA 1
ATOM 690 C C . GLN A 1 91 ? 4.368 -6.874 -11.489 1.00 97.44 91 GLN A C 1
ATOM 692 O O . GLN A 1 91 ? 3.652 -6.661 -10.508 1.00 97.44 91 GLN A O 1
ATOM 697 N N . VAL A 1 92 ? 4.255 -6.208 -12.635 1.00 97.44 92 VAL A N 1
ATOM 698 C CA . VAL A 1 92 ? 3.343 -5.087 -12.851 1.00 97.44 92 VAL A CA 1
ATOM 699 C C . VAL A 1 92 ? 2.356 -5.415 -13.964 1.00 97.44 92 VAL A C 1
ATOM 701 O O . VAL A 1 92 ? 2.738 -5.894 -15.032 1.00 97.44 92 VAL A O 1
ATOM 704 N N . LYS A 1 93 ? 1.068 -5.173 -13.713 1.00 96.88 93 LYS A N 1
ATOM 705 C CA . LYS A 1 93 ? -0.008 -5.454 -14.663 1.00 96.88 93 LYS A CA 1
ATOM 706 C C . LYS A 1 93 ? -0.079 -4.363 -15.726 1.00 96.88 93 LYS A C 1
ATOM 708 O O . LYS A 1 93 ? -0.348 -3.205 -15.401 1.00 96.88 93 LYS A O 1
ATOM 713 N N . TRP A 1 94 ? 0.059 -4.727 -16.993 1.00 95.75 94 TRP A N 1
ATOM 714 C CA . TRP A 1 94 ? -0.093 -3.835 -18.139 1.00 95.75 94 TRP A CA 1
ATOM 715 C C . TRP A 1 94 ? -0.908 -4.526 -19.237 1.00 95.75 94 TRP A C 1
ATOM 717 O O . TRP A 1 94 ? -0.628 -5.659 -19.615 1.00 95.75 94 TRP A O 1
ATOM 727 N N . LYS A 1 95 ? -1.983 -3.874 -19.705 1.00 94.00 95 LYS A N 1
ATOM 728 C CA . LYS A 1 95 ? -2.953 -4.426 -20.680 1.00 94.00 95 LYS A CA 1
ATOM 729 C C . LYS A 1 95 ? -3.447 -5.859 -20.390 1.00 94.00 95 LYS A C 1
ATOM 731 O O . LYS A 1 95 ? -3.767 -6.604 -21.305 1.00 94.00 95 LYS A O 1
ATOM 736 N N . GLY A 1 96 ? -3.562 -6.222 -19.112 1.00 94.12 96 GLY A N 1
ATOM 737 C CA . GLY A 1 96 ? -4.062 -7.534 -18.682 1.00 94.12 96 GLY A CA 1
ATOM 738 C C . GLY A 1 96 ? -2.972 -8.555 -18.362 1.00 94.12 96 GLY A C 1
ATOM 739 O O . GLY A 1 96 ? -3.239 -9.463 -17.579 1.00 94.12 96 GLY A O 1
ATOM 740 N N . GLU A 1 97 ? -1.753 -8.341 -18.851 1.00 97.00 97 GLU A N 1
ATOM 741 C CA . GLU A 1 97 ? -0.596 -9.212 -18.636 1.00 97.00 97 GLU A CA 1
ATOM 742 C C . GLU A 1 97 ? 0.309 -8.684 -17.518 1.00 97.00 97 GLU A C 1
ATOM 744 O O . GLU A 1 97 ? 0.264 -7.502 -17.176 1.00 97.00 97 GLU A O 1
ATOM 749 N N . TRP A 1 98 ? 1.125 -9.559 -16.930 1.00 97.62 98 TRP A N 1
ATOM 750 C CA . TRP A 1 98 ? 2.046 -9.222 -15.840 1.00 97.62 98 TRP A CA 1
ATOM 751 C C . TRP A 1 98 ? 3.492 -9.224 -16.334 1.00 97.62 98 TRP A C 1
ATOM 753 O O . TRP A 1 98 ? 4.004 -10.261 -16.749 1.00 97.62 98 TRP A O 1
ATOM 763 N N . TYR A 1 99 ? 4.163 -8.079 -16.240 1.00 97.81 99 TYR A N 1
ATOM 764 C CA . TYR A 1 99 ? 5.537 -7.896 -16.703 1.00 97.81 99 TYR A CA 1
ATOM 765 C C . TYR A 1 99 ? 6.499 -7.749 -15.522 1.00 97.81 99 TYR A C 1
ATOM 767 O O . TYR A 1 99 ? 6.135 -7.115 -14.530 1.00 97.81 99 TYR A O 1
ATOM 775 N N . PRO A 1 100 ? 7.709 -8.329 -15.595 1.00 98.06 100 PRO A N 1
ATOM 776 C CA . PRO A 1 100 ? 8.713 -8.180 -14.548 1.00 98.06 100 PRO A CA 1
ATOM 777 C C . PRO A 1 100 ? 9.207 -6.730 -14.470 1.00 98.06 100 PRO A C 1
ATOM 779 O O . PRO A 1 100 ? 9.380 -6.063 -15.492 1.00 98.06 100 PRO A O 1
ATOM 782 N N . ALA A 1 101 ? 9.398 -6.246 -13.249 1.00 98.31 101 ALA A N 1
ATOM 783 C CA . ALA A 1 101 ? 9.858 -4.897 -12.974 1.00 98.31 101 ALA A CA 1
ATOM 784 C C . ALA A 1 101 ? 10.578 -4.830 -11.622 1.00 98.31 101 ALA A C 1
ATOM 786 O O . ALA A 1 101 ? 10.487 -5.743 -10.796 1.00 98.31 101 ALA A O 1
ATOM 787 N N . SER A 1 102 ? 11.231 -3.701 -11.372 1.00 97.94 102 SER A N 1
ATOM 788 C CA . SER A 1 102 ? 11.853 -3.366 -10.092 1.00 97.94 102 SER A CA 1
ATOM 789 C C . SER A 1 102 ? 11.283 -2.065 -9.537 1.00 97.94 102 SER A C 1
ATOM 791 O O . SER A 1 102 ? 11.030 -1.119 -10.284 1.00 97.94 102 SER A O 1
ATOM 793 N N . VAL A 1 103 ? 11.083 -1.985 -8.222 1.00 97.50 103 VAL A N 1
ATOM 794 C CA . VAL A 1 103 ? 10.644 -0.743 -7.570 1.00 97.50 103 VAL A CA 1
ATOM 795 C C . VAL A 1 103 ? 11.823 0.220 -7.440 1.00 97.50 103 VAL A C 1
ATOM 797 O O . VAL A 1 103 ? 12.845 -0.117 -6.850 1.00 97.50 103 VAL A O 1
ATOM 800 N N . ILE A 1 104 ? 11.669 1.444 -7.943 1.00 97.75 104 ILE A N 1
ATOM 801 C CA . ILE A 1 104 ? 12.714 2.485 -7.935 1.00 97.75 104 ILE A CA 1
ATOM 802 C C . ILE A 1 104 ? 12.373 3.678 -7.030 1.00 97.75 104 ILE A C 1
ATOM 804 O O . ILE A 1 104 ? 13.249 4.469 -6.688 1.00 97.75 104 ILE A O 1
ATOM 808 N N . SER A 1 105 ? 11.108 3.837 -6.624 1.00 95.69 105 SER A N 1
ATOM 809 C CA . SER A 1 105 ? 10.687 4.863 -5.659 1.00 95.69 105 SER A CA 1
ATOM 810 C C . SER A 1 105 ? 9.371 4.487 -4.981 1.00 95.69 105 SER A C 1
ATOM 812 O O . SER A 1 105 ? 8.560 3.758 -5.552 1.00 95.69 105 SER A O 1
ATOM 814 N N . THR A 1 106 ? 9.132 5.009 -3.778 1.00 90.38 106 THR A N 1
ATOM 815 C CA . THR A 1 106 ? 7.935 4.707 -2.984 1.00 90.38 106 THR A CA 1
ATOM 816 C C . THR A 1 106 ? 7.265 5.977 -2.469 1.00 90.38 106 THR A C 1
ATOM 818 O O . THR A 1 106 ? 7.913 6.966 -2.123 1.00 90.38 106 THR A O 1
ATOM 821 N N . LYS A 1 107 ? 5.933 5.943 -2.431 1.00 84.62 107 LYS A N 1
ATOM 822 C CA . LYS A 1 107 ? 5.045 6.898 -1.756 1.00 84.62 107 LYS A CA 1
ATOM 823 C C . LYS A 1 107 ? 3.913 6.098 -1.097 1.00 84.62 107 LYS A C 1
ATOM 825 O O . LYS A 1 107 ? 3.772 4.912 -1.396 1.00 84.62 107 LYS A O 1
ATOM 830 N N . PRO A 1 108 ? 3.101 6.695 -0.208 1.00 76.56 108 PRO A N 1
ATOM 831 C CA . PRO A 1 108 ? 1.945 5.998 0.348 1.00 76.56 108 PRO A CA 1
ATOM 832 C C . PRO A 1 108 ? 1.063 5.406 -0.764 1.00 76.56 108 PRO A C 1
ATOM 834 O O . PRO A 1 108 ? 0.542 6.142 -1.599 1.00 76.56 108 PRO A O 1
ATOM 837 N N . ASP A 1 109 ? 0.954 4.073 -0.781 1.00 77.00 109 ASP A N 1
ATOM 838 C CA . ASP A 1 109 ? 0.131 3.263 -1.697 1.00 77.00 109 ASP A CA 1
ATOM 839 C C . ASP A 1 109 ? 0.454 3.358 -3.194 1.00 77.00 109 ASP A C 1
ATOM 841 O O . ASP A 1 109 ? -0.325 2.887 -4.026 1.00 77.00 109 ASP A O 1
ATOM 845 N N . MET A 1 110 ? 1.615 3.916 -3.539 1.00 86.75 110 MET A N 1
ATOM 846 C CA . MET A 1 110 ? 2.095 3.985 -4.913 1.00 86.75 110 MET A CA 1
ATOM 847 C C . MET A 1 110 ? 3.579 3.652 -4.994 1.00 86.75 110 MET A C 1
ATOM 849 O O . MET A 1 110 ? 4.389 4.083 -4.168 1.00 86.75 110 MET A O 1
ATOM 853 N N . TRP A 1 111 ? 3.945 2.954 -6.061 1.00 94.94 111 TRP A N 1
ATOM 854 C CA . TRP A 1 111 ? 5.317 2.536 -6.319 1.00 94.94 111 TRP A CA 1
ATOM 855 C C . TRP A 1 111 ? 5.714 2.965 -7.718 1.00 94.94 111 TRP A C 1
ATOM 857 O O . TRP A 1 111 ? 5.017 2.649 -8.680 1.00 94.94 111 TRP A O 1
ATOM 867 N N . LYS A 1 112 ? 6.824 3.697 -7.832 1.00 97.50 112 LYS A N 1
ATOM 868 C CA . LYS A 1 112 ? 7.439 3.942 -9.133 1.00 97.50 112 LYS A CA 1
ATOM 869 C C . LYS A 1 112 ? 8.232 2.700 -9.502 1.00 97.50 112 LYS A C 1
ATOM 871 O O . LYS A 1 112 ? 9.076 2.269 -8.713 1.00 97.50 112 LYS A O 1
ATOM 876 N N . ILE A 1 113 ? 7.962 2.147 -10.673 1.00 98.25 113 ILE A N 1
ATOM 877 C CA . ILE A 1 113 ? 8.595 0.925 -11.169 1.00 98.25 113 ILE A CA 1
ATOM 878 C C . ILE A 1 113 ? 9.441 1.214 -12.404 1.00 98.25 113 ILE A C 1
ATOM 880 O O . ILE A 1 113 ? 9.188 2.184 -13.115 1.00 98.25 113 ILE A O 1
ATOM 884 N N . HIS A 1 114 ? 10.416 0.346 -12.644 1.00 98.50 114 HIS A N 1
ATOM 885 C CA . HIS A 1 114 ? 11.165 0.229 -13.887 1.00 98.50 114 HIS A CA 1
ATOM 886 C C . HIS A 1 114 ? 10.922 -1.167 -14.461 1.00 98.50 114 HIS A C 1
ATOM 888 O O . HIS A 1 114 ? 11.175 -2.153 -13.769 1.00 98.50 114 HIS A O 1
ATOM 894 N N . TYR A 1 115 ? 10.402 -1.264 -15.685 1.00 98.19 115 TYR A N 1
ATOM 895 C CA . TYR A 1 115 ? 10.162 -2.555 -16.336 1.00 98.19 115 TYR A CA 1
ATOM 896 C C . TYR A 1 115 ? 11.478 -3.186 -16.806 1.00 98.19 115 TYR A C 1
ATOM 898 O O . TYR A 1 115 ? 12.267 -2.542 -17.498 1.00 98.19 115 TYR A O 1
ATOM 906 N N . ASP A 1 116 ? 11.687 -4.468 -16.501 1.00 97.94 116 ASP A N 1
ATOM 907 C CA . ASP A 1 116 ? 12.920 -5.171 -16.857 1.00 97.94 116 ASP A CA 1
ATOM 908 C C . ASP A 1 116 ? 13.081 -5.229 -18.389 1.00 97.94 116 ASP A C 1
ATOM 910 O O . ASP A 1 116 ? 12.240 -5.788 -19.097 1.00 97.94 116 ASP A O 1
ATOM 914 N N . GLY A 1 117 ? 14.182 -4.677 -18.909 1.00 97.12 117 GLY A N 1
ATOM 915 C CA . GLY A 1 117 ? 14.494 -4.686 -20.345 1.00 97.12 117 GLY A CA 1
ATOM 916 C C . GLY A 1 117 ? 13.829 -3.574 -21.166 1.00 97.12 117 GLY A C 1
ATOM 917 O O . GLY A 1 117 ? 13.928 -3.599 -22.393 1.00 97.12 117 GLY A O 1
ATOM 918 N N . TYR A 1 118 ? 13.189 -2.595 -20.521 1.00 97.00 118 TYR A N 1
ATOM 919 C CA . TYR A 1 118 ? 12.581 -1.436 -21.179 1.00 97.00 118 TYR A CA 1
ATOM 920 C C . TYR A 1 118 ? 13.298 -0.134 -20.795 1.00 97.00 118 TYR A C 1
ATOM 922 O O . TYR A 1 118 ? 14.013 -0.063 -19.801 1.00 97.00 118 TYR A O 1
ATOM 930 N N . ALA A 1 119 ? 13.138 0.910 -21.611 1.00 96.81 119 ALA A N 1
ATOM 931 C CA . ALA A 1 119 ? 13.736 2.220 -21.342 1.00 96.81 119 ALA A CA 1
ATOM 932 C C . ALA A 1 119 ? 13.033 2.949 -20.182 1.00 96.81 119 ALA A C 1
ATOM 934 O O . ALA A 1 119 ? 11.835 2.767 -19.981 1.00 96.81 119 ALA A O 1
ATOM 935 N N . GLU A 1 120 ? 13.742 3.858 -19.502 1.00 96.44 120 GLU A N 1
ATOM 936 C CA . GLU A 1 120 ? 13.210 4.682 -18.395 1.00 96.44 120 GLU A CA 1
ATOM 937 C C . GLU A 1 120 ? 11.968 5.512 -18.768 1.00 96.44 120 GLU A C 1
ATOM 939 O O . GLU A 1 120 ? 11.179 5.897 -17.908 1.00 96.44 120 GLU A O 1
ATOM 944 N N . SER A 1 121 ? 11.746 5.759 -20.065 1.00 96.81 121 SER A N 1
ATOM 945 C CA . SER A 1 121 ? 10.533 6.410 -20.572 1.00 96.81 121 SER A CA 1
ATOM 946 C C . SER A 1 121 ? 9.255 5.608 -20.294 1.00 96.81 121 SER A C 1
ATOM 948 O O . SER A 1 121 ? 8.160 6.141 -20.455 1.00 96.81 121 SER A O 1
ATOM 950 N N . TRP A 1 122 ? 9.391 4.330 -19.933 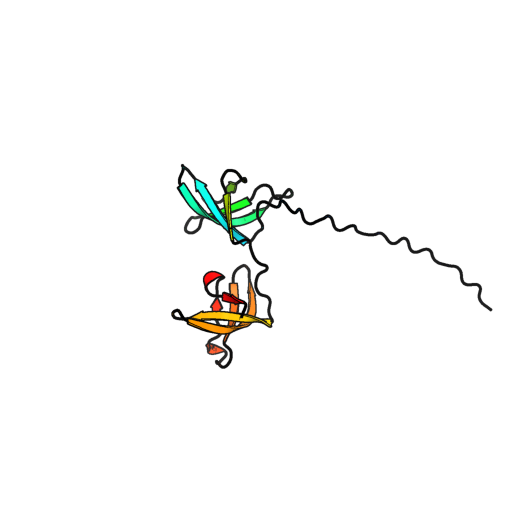1.00 96.75 122 TRP A N 1
ATOM 951 C CA . TRP A 1 122 ? 8.301 3.434 -19.550 1.00 96.75 122 TRP A CA 1
ATOM 952 C C . TRP A 1 122 ? 8.104 3.331 -18.037 1.00 96.75 122 TRP A C 1
ATOM 954 O O . TRP A 1 122 ? 7.169 2.660 -17.601 1.00 96.75 122 TRP A O 1
ATOM 964 N N . ASP A 1 123 ? 8.949 3.983 -17.236 1.00 98.00 123 ASP A N 1
ATOM 965 C CA . ASP A 1 123 ? 8.781 4.006 -15.790 1.00 98.00 123 ASP A CA 1
ATOM 966 C C . ASP A 1 123 ? 7.463 4.694 -15.426 1.00 98.00 123 ASP A C 1
ATOM 968 O O . ASP A 1 123 ? 7.196 5.834 -15.815 1.00 98.00 123 ASP A O 1
ATOM 972 N N . GLU A 1 124 ? 6.649 4.033 -14.610 1.00 97.81 124 GLU A N 1
ATOM 973 C CA . GLU A 1 124 ? 5.356 4.560 -14.187 1.00 97.81 124 GLU A CA 1
ATOM 974 C C . GLU A 1 124 ? 5.143 4.401 -12.684 1.00 97.81 124 GLU A C 1
ATOM 976 O O . GLU A 1 124 ? 5.785 3.592 -12.013 1.00 97.81 124 GLU A O 1
ATOM 981 N N . TRP A 1 125 ? 4.238 5.210 -12.141 1.00 97.00 125 TRP A N 1
ATOM 982 C CA . TRP A 1 125 ? 3.707 4.996 -10.802 1.00 97.00 125 TRP A CA 1
ATOM 983 C C . TRP A 1 125 ? 2.517 4.048 -10.893 1.00 97.00 125 TRP A C 1
ATOM 985 O O . TRP A 1 125 ? 1.571 4.320 -11.630 1.00 97.00 125 TRP A O 1
ATOM 995 N N . VAL A 1 126 ? 2.547 2.966 -10.121 1.00 94.00 126 VAL A N 1
ATOM 996 C CA . VAL A 1 126 ? 1.457 1.990 -10.058 1.00 94.00 126 VAL A CA 1
ATOM 997 C C . VAL A 1 126 ? 0.888 1.877 -8.655 1.00 94.00 126 VAL A C 1
ATOM 999 O O . VAL A 1 126 ? 1.598 2.006 -7.657 1.00 94.00 126 VAL A O 1
ATOM 1002 N N . GLU A 1 127 ? -0.416 1.636 -8.597 1.00 90.31 127 GLU A N 1
ATOM 1003 C CA . GLU A 1 127 ? -1.157 1.364 -7.369 1.00 90.31 127 GLU A CA 1
ATOM 1004 C C . GLU A 1 127 ? -1.153 -0.133 -7.053 1.00 90.31 127 GLU A C 1
ATOM 1006 O O . GLU A 1 127 ? -0.840 -0.969 -7.905 1.00 90.31 127 GLU A O 1
ATOM 1011 N N . ARG A 1 128 ? -1.560 -0.472 -5.827 1.00 84.75 128 ARG A N 1
ATOM 1012 C CA . ARG A 1 128 ? -1.508 -1.830 -5.262 1.00 84.75 128 ARG A CA 1
ATOM 1013 C C . ARG A 1 128 ? -2.166 -2.897 -6.143 1.00 84.75 128 ARG A C 1
ATOM 1015 O O . ARG A 1 128 ? -1.668 -4.014 -6.193 1.00 84.75 128 ARG A O 1
ATOM 1022 N N . ASP A 1 129 ? -3.228 -2.557 -6.872 1.00 86.38 129 ASP A N 1
ATOM 1023 C CA . ASP A 1 129 ? -3.965 -3.507 -7.721 1.00 86.38 129 ASP A CA 1
ATOM 1024 C C . ASP A 1 129 ? -3.212 -3.898 -9.008 1.00 86.38 129 ASP A C 1
ATOM 1026 O O . ASP A 1 129 ? -3.568 -4.872 -9.679 1.00 86.38 129 ASP A O 1
ATOM 1030 N N . ARG A 1 130 ? -2.159 -3.152 -9.367 1.00 94.06 130 ARG A N 1
ATOM 1031 C CA . ARG A 1 130 ? -1.322 -3.398 -10.549 1.00 94.06 130 ARG A CA 1
ATOM 1032 C C . ARG A 1 130 ? 0.066 -3.926 -10.209 1.00 94.06 130 ARG A C 1
ATOM 1034 O O . ARG A 1 130 ? 0.842 -4.101 -11.136 1.00 94.06 130 ARG A O 1
ATOM 1041 N N . ILE A 1 131 ? 0.392 -4.198 -8.949 1.00 92.94 131 ILE A N 1
ATOM 1042 C CA . ILE A 1 131 ? 1.727 -4.651 -8.535 1.00 92.94 131 ILE A CA 1
ATOM 1043 C C . ILE A 1 131 ? 1.626 -5.871 -7.614 1.00 92.94 131 ILE A C 1
ATOM 1045 O O . ILE A 1 131 ? 0.764 -5.949 -6.741 1.00 92.94 131 ILE A O 1
ATOM 1049 N N . ARG A 1 132 ? 2.504 -6.852 -7.815 1.00 91.75 132 ARG A N 1
ATOM 1050 C CA . ARG A 1 132 ? 2.625 -8.043 -6.962 1.00 91.75 132 ARG A CA 1
ATOM 1051 C C . ARG A 1 132 ? 4.086 -8.457 -6.836 1.00 91.75 132 ARG A C 1
ATOM 1053 O O . ARG A 1 132 ? 4.896 -8.077 -7.675 1.00 91.75 132 ARG A O 1
ATOM 1060 N N . HIS A 1 133 ? 4.424 -9.254 -5.825 1.00 88.12 133 HIS A N 1
ATOM 1061 C CA . HIS A 1 133 ? 5.747 -9.882 -5.770 1.00 88.12 133 HIS A CA 1
ATOM 1062 C C . HIS A 1 133 ? 5.963 -10.772 -7.000 1.00 88.12 133 HIS A C 1
ATOM 1064 O O . HIS A 1 133 ? 5.009 -11.373 -7.504 1.00 88.12 133 HIS A O 1
ATOM 1070 N N . ARG A 1 134 ? 7.201 -10.791 -7.497 1.00 85.00 134 ARG A N 1
ATOM 1071 C CA . ARG A 1 134 ? 7.618 -11.658 -8.600 1.00 85.00 134 ARG A CA 1
ATOM 1072 C C . ARG A 1 134 ? 7.673 -13.125 -8.186 1.00 85.00 134 ARG A C 1
ATOM 1074 O O . ARG A 1 134 ? 8.025 -13.392 -7.018 1.00 85.00 134 ARG A O 1
#